Protein AF-A0A0R1FTQ6-F1 (afdb_monomer_lite)

Radius of gyration: 18.36 Å; chains: 1; bounding box: 44×26×54 Å

Organism: NCBI:txid1423768

Sequence (164 aa):
MNFKKYFFTKTLSVGITSALFITILLTILLVISLLYKEMPKNIVNNFTLGAFNSIYPKHKILYSIIFIMNSFIFSFVFSILAMVATIFWQNKYSAAVITFVIYIFSGALLFDIKLSKLGLVNLFSYSNNAFTTPAQIYIEFIIIFIVSVSAGYFKLKRSIYVNK

Secondary structure (DSSP, 8-state):
--HHHHHHHHHHHHHHHHHHHHHHHHHHHHHHHHH-TT--TT--GGG--STTTTTTTT-HHHHHHHHHHHHHHHHHHHHHHHHHHHHHH--TTHHHHHHHHHHHHHHHHHHHTT-GGG-GGGGT-TTS-TT--HHHHHHHHHHHHHHHHHHHHHHHHHHHHHT-

pLDDT: mean 83.43, std 11.05, range [47.91, 97.12]

Structure (mmCIF, N/CA/C/O backbone):
data_AF-A0A0R1FTQ6-F1
#
_entry.id   AF-A0A0R1FTQ6-F1
#
loop_
_atom_site.group_PDB
_atom_site.id
_atom_site.type_symbol
_atom_site.label_atom_id
_atom_site.label_alt_id
_atom_site.label_comp_id
_atom_site.label_asym_id
_atom_site.label_entity_id
_atom_site.label_seq_id
_atom_site.pdbx_PDB_ins_code
_atom_site.Cartn_x
_atom_site.Cartn_y
_atom_site.Cartn_z
_atom_site.occupancy
_atom_site.B_iso_or_equiv
_atom_site.auth_seq_id
_atom_site.auth_comp_id
_atom_site.auth_asym_id
_atom_site.auth_atom_id
_atom_site.pdbx_PDB_model_num
ATOM 1 N N . MET A 1 1 ? -2.788 6.119 29.195 1.00 59.59 1 MET A N 1
ATOM 2 C CA . MET A 1 1 ? -2.432 6.674 27.864 1.00 59.59 1 MET A CA 1
ATOM 3 C C . MET A 1 1 ? -3.681 7.284 27.231 1.00 59.59 1 MET A C 1
ATOM 5 O O . MET A 1 1 ? -4.726 6.655 27.304 1.00 59.59 1 MET A O 1
ATOM 9 N N . ASN A 1 2 ? -3.618 8.499 26.668 1.00 86.69 2 ASN A N 1
ATOM 10 C CA . ASN A 1 2 ? -4.772 9.146 26.015 1.00 86.69 2 ASN A CA 1
ATOM 11 C C . ASN A 1 2 ? -5.253 8.294 24.819 1.00 86.69 2 ASN A C 1
ATOM 13 O O . ASN A 1 2 ? -4.424 7.888 24.005 1.00 86.69 2 ASN A O 1
ATOM 17 N N . PHE A 1 3 ? -6.562 8.030 24.708 1.00 86.75 3 PHE A N 1
ATOM 18 C CA . PHE A 1 3 ? -7.164 7.209 23.645 1.00 86.75 3 PHE A CA 1
ATOM 19 C C . PHE A 1 3 ? -6.712 7.627 22.241 1.00 86.75 3 PHE A C 1
ATOM 21 O O . PHE A 1 3 ? -6.328 6.781 21.435 1.00 86.75 3 PHE A O 1
ATOM 28 N N . LYS A 1 4 ? -6.681 8.941 21.974 1.00 88.69 4 LYS A N 1
ATOM 29 C CA . LYS A 1 4 ? -6.205 9.482 20.694 1.00 88.69 4 LYS A CA 1
ATOM 30 C C . LYS A 1 4 ? -4.772 9.032 20.419 1.00 88.69 4 LYS A C 1
ATOM 32 O O . LYS A 1 4 ? -4.493 8.462 19.370 1.00 88.69 4 LYS A O 1
ATOM 37 N N . LYS A 1 5 ? -3.885 9.220 21.401 1.00 90.88 5 LYS A N 1
ATOM 38 C CA . LYS A 1 5 ? -2.476 8.819 21.310 1.00 90.88 5 LYS A CA 1
ATOM 39 C C . LYS A 1 5 ? -2.351 7.314 21.064 1.00 90.88 5 LYS A C 1
ATOM 41 O O . LYS A 1 5 ? -1.599 6.917 20.189 1.00 90.88 5 LYS A O 1
ATOM 46 N N . TYR A 1 6 ? -3.131 6.490 21.767 1.00 91.44 6 TYR A N 1
ATOM 47 C CA . TYR A 1 6 ? -3.148 5.041 21.548 1.00 91.44 6 TYR A CA 1
ATOM 48 C C . TYR A 1 6 ? -3.519 4.662 20.114 1.00 91.44 6 TYR A C 1
ATOM 50 O O . TYR A 1 6 ? -2.764 3.935 19.470 1.00 91.44 6 TYR A O 1
ATOM 58 N N . PHE A 1 7 ? -4.640 5.174 19.602 1.00 93.12 7 PHE A N 1
ATOM 59 C CA . PHE A 1 7 ? -5.106 4.830 18.262 1.00 93.12 7 PHE A CA 1
ATOM 60 C C . PHE A 1 7 ? -4.095 5.240 17.186 1.00 93.12 7 PHE A C 1
ATOM 62 O O . PHE A 1 7 ? -3.742 4.423 16.337 1.00 93.12 7 PHE A O 1
ATOM 69 N N . PHE A 1 8 ? -3.568 6.467 17.254 1.00 93.38 8 PHE A N 1
ATOM 70 C CA . PHE A 1 8 ? -2.575 6.944 16.289 1.00 93.38 8 PHE A CA 1
ATOM 71 C C . PHE A 1 8 ? -1.266 6.154 16.360 1.00 93.38 8 PHE A C 1
ATOM 73 O O . PHE A 1 8 ? -0.767 5.720 15.325 1.00 93.38 8 PHE A O 1
ATOM 80 N N . THR A 1 9 ? -0.734 5.897 17.560 1.00 93.94 9 THR A N 1
ATOM 81 C CA . THR A 1 9 ? 0.491 5.099 17.710 1.00 93.94 9 THR A CA 1
ATOM 82 C C . THR A 1 9 ? 0.297 3.674 17.197 1.00 93.94 9 THR A C 1
ATOM 84 O O . THR A 1 9 ? 1.169 3.157 16.503 1.00 93.94 9 THR A O 1
ATOM 87 N N . LYS A 1 10 ? -0.850 3.041 17.477 1.00 92.62 10 LYS A N 1
ATOM 88 C CA . LYS A 1 10 ? -1.138 1.687 16.990 1.00 92.62 10 LYS A CA 1
ATOM 89 C C . LYS A 1 10 ? -1.275 1.650 15.468 1.00 92.62 10 LYS A C 1
ATOM 91 O O . LYS A 1 10 ? -0.679 0.781 14.841 1.00 92.62 10 LYS A O 1
ATOM 96 N N . THR A 1 11 ? -1.999 2.609 14.893 1.00 95.00 11 THR A N 1
ATOM 97 C CA . THR A 1 11 ? -2.194 2.746 13.441 1.00 95.00 11 THR A CA 1
ATOM 98 C C . THR A 1 11 ? -0.859 2.910 12.718 1.00 95.00 11 THR A C 1
ATOM 100 O O . THR A 1 11 ? -0.567 2.163 11.788 1.00 95.00 11 THR A O 1
ATOM 103 N N . LEU A 1 12 ? -0.015 3.836 13.187 1.00 95.75 12 LEU A N 1
ATOM 104 C CA . LEU A 1 12 ? 1.311 4.063 12.612 1.00 95.75 12 LEU A CA 1
ATOM 105 C C . LEU A 1 12 ? 2.222 2.850 12.779 1.00 95.75 12 LEU A C 1
ATOM 107 O O . LEU A 1 12 ? 2.908 2.477 11.836 1.00 95.75 12 LEU A O 1
ATOM 111 N N . SER A 1 13 ? 2.210 2.208 13.949 1.00 96.44 13 SER A N 1
ATOM 112 C CA . SER A 1 13 ? 3.013 1.010 14.190 1.00 96.44 13 SER A CA 1
ATOM 113 C C . SER A 1 13 ? 2.641 -0.117 13.226 1.00 96.44 13 SER A C 1
ATOM 115 O O . SER A 1 13 ? 3.533 -0.675 12.600 1.00 96.44 13 SER A O 1
ATOM 117 N N . VAL A 1 14 ? 1.349 -0.416 13.049 1.00 95.12 14 VAL A N 1
ATOM 118 C CA . VAL A 1 14 ? 0.901 -1.461 12.111 1.00 95.12 14 VAL A CA 1
ATOM 119 C C . VAL A 1 14 ? 1.294 -1.114 10.674 1.00 95.12 14 VAL A C 1
ATOM 121 O O . VAL A 1 14 ? 1.885 -1.952 9.991 1.00 95.12 14 VAL A O 1
ATOM 124 N N . GLY A 1 15 ? 1.034 0.128 10.251 1.00 95.88 15 GLY A N 1
ATOM 125 C CA . GLY A 1 15 ? 1.377 0.608 8.914 1.00 95.88 15 GLY A CA 1
ATOM 126 C C . GLY A 1 15 ? 2.869 0.488 8.612 1.00 95.88 15 GLY A C 1
ATOM 127 O O . GLY A 1 15 ? 3.255 -0.126 7.620 1.00 95.88 15 GLY A O 1
ATOM 128 N N . ILE A 1 16 ? 3.721 1.038 9.484 1.00 97.12 16 ILE A N 1
ATOM 129 C CA . ILE A 1 16 ? 5.179 1.055 9.294 1.00 97.12 16 ILE A CA 1
ATOM 130 C C . ILE A 1 16 ? 5.748 -0.364 9.316 1.00 97.12 16 ILE A C 1
ATOM 132 O O . ILE A 1 16 ? 6.555 -0.701 8.453 1.00 97.12 16 ILE A O 1
ATOM 136 N N . THR A 1 17 ? 5.329 -1.217 10.258 1.00 96.62 17 THR A N 1
ATOM 137 C CA . THR A 1 17 ? 5.839 -2.595 10.337 1.00 96.62 17 THR A CA 1
ATOM 138 C C . THR A 1 17 ? 5.510 -3.386 9.069 1.00 96.62 17 THR A C 1
ATOM 140 O O . THR A 1 17 ? 6.392 -4.047 8.522 1.00 96.62 17 THR A O 1
ATOM 143 N N . SER A 1 18 ? 4.281 -3.276 8.552 1.00 95.00 18 SER A N 1
ATOM 144 C CA . SER A 1 18 ? 3.879 -3.941 7.304 1.00 95.00 18 SER A CA 1
ATOM 145 C C . SER A 1 18 ? 4.627 -3.390 6.084 1.00 95.00 18 SER A C 1
ATOM 147 O O . SER A 1 18 ? 5.066 -4.144 5.209 1.00 95.00 18 SER A O 1
ATOM 149 N N . ALA A 1 19 ? 4.793 -2.069 6.017 1.00 95.94 19 ALA A N 1
ATOM 150 C CA . ALA A 1 19 ? 5.458 -1.395 4.909 1.00 95.94 19 ALA A CA 1
ATOM 151 C C . ALA A 1 19 ? 6.958 -1.717 4.845 1.00 95.94 19 ALA A C 1
ATOM 153 O O . ALA A 1 19 ? 7.493 -1.996 3.770 1.00 95.94 19 ALA A O 1
ATOM 154 N N . LEU A 1 20 ? 7.636 -1.759 5.994 1.00 96.81 20 LEU A N 1
ATOM 155 C CA . LEU A 1 20 ? 9.032 -2.185 6.071 1.00 96.81 20 LEU A CA 1
ATOM 156 C C . LEU A 1 20 ? 9.189 -3.655 5.685 1.00 96.81 20 LEU A C 1
ATOM 158 O O . LEU A 1 20 ? 10.074 -3.972 4.896 1.00 96.81 20 LEU A O 1
ATOM 162 N N . PHE A 1 21 ? 8.309 -4.536 6.171 1.00 96.44 21 PHE A N 1
ATOM 163 C CA . PHE A 1 21 ? 8.362 -5.960 5.841 1.00 96.44 21 PHE A CA 1
ATOM 164 C C . PHE A 1 21 ? 8.280 -6.205 4.327 1.00 96.44 21 PHE A C 1
ATOM 166 O O . PHE A 1 21 ? 9.148 -6.882 3.774 1.00 96.44 21 PHE A O 1
AT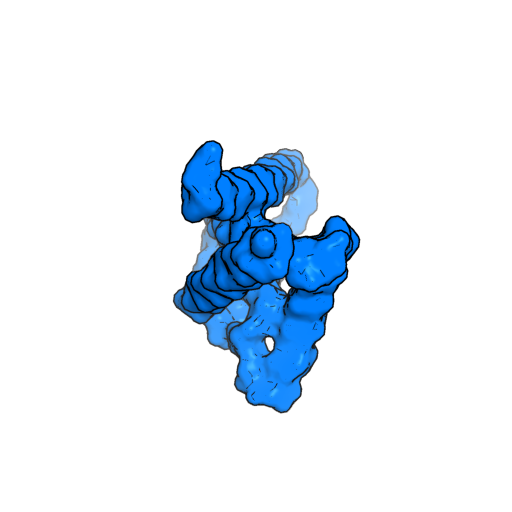OM 173 N N . ILE A 1 22 ? 7.297 -5.606 3.637 1.00 93.94 22 ILE A N 1
ATOM 174 C CA . ILE A 1 22 ? 7.164 -5.789 2.182 1.00 93.94 22 ILE A CA 1
ATOM 175 C C . ILE A 1 22 ? 8.354 -5.191 1.423 1.00 93.94 22 ILE A C 1
ATOM 177 O O . ILE A 1 22 ? 8.835 -5.776 0.458 1.00 93.94 22 ILE A O 1
ATOM 181 N N . THR A 1 23 ? 8.861 -4.045 1.881 1.00 95.06 23 THR A N 1
ATOM 182 C CA . THR A 1 23 ? 9.969 -3.340 1.227 1.00 95.06 23 THR A CA 1
ATOM 183 C C . THR A 1 23 ? 11.251 -4.144 1.325 1.00 95.06 23 THR A C 1
ATOM 185 O O . THR A 1 23 ? 11.942 -4.311 0.323 1.00 95.06 23 THR A O 1
ATOM 188 N N . ILE A 1 24 ? 11.549 -4.693 2.503 1.00 95.75 24 ILE A N 1
ATOM 189 C CA . ILE A 1 24 ? 12.706 -5.564 2.719 1.00 95.75 24 ILE A CA 1
ATOM 190 C C . ILE A 1 24 ? 12.591 -6.804 1.833 1.00 95.75 24 ILE A C 1
ATOM 192 O O . ILE A 1 24 ? 13.536 -7.126 1.118 1.00 95.75 24 ILE A O 1
ATOM 196 N N . LEU A 1 25 ? 11.426 -7.457 1.815 1.00 96.25 25 LEU A N 1
ATOM 197 C CA . LEU A 1 25 ? 11.206 -8.664 1.021 1.00 96.25 25 LEU A CA 1
ATOM 198 C C . LEU A 1 25 ? 11.396 -8.414 -0.484 1.00 96.25 25 LEU A C 1
ATOM 200 O O . LEU A 1 25 ? 12.113 -9.160 -1.150 1.00 96.25 25 LEU A O 1
ATOM 204 N N . LEU A 1 26 ? 10.822 -7.334 -1.019 1.00 94.19 26 LEU A N 1
ATOM 205 C CA . LEU A 1 26 ? 10.988 -6.972 -2.428 1.00 94.19 26 LEU A CA 1
ATOM 206 C C . LEU A 1 26 ? 12.411 -6.499 -2.753 1.00 94.19 26 LEU A C 1
ATOM 208 O O . LEU A 1 26 ? 12.910 -6.773 -3.842 1.00 94.19 26 LEU A O 1
ATOM 212 N N . THR A 1 27 ? 13.089 -5.834 -1.817 1.00 93.88 27 THR A N 1
ATOM 213 C CA . THR A 1 27 ? 14.496 -5.440 -1.986 1.00 93.88 27 THR A CA 1
ATOM 214 C C . THR A 1 27 ? 15.397 -6.669 -2.052 1.00 93.88 27 THR A C 1
ATOM 216 O O . THR A 1 27 ? 16.254 -6.747 -2.928 1.00 93.88 27 THR A O 1
ATOM 219 N N . ILE A 1 28 ? 15.172 -7.667 -1.191 1.00 94.50 28 ILE A N 1
ATOM 220 C CA . ILE A 1 28 ? 15.887 -8.951 -1.244 1.00 94.50 28 ILE A CA 1
ATOM 221 C C . ILE A 1 28 ? 15.643 -9.634 -2.593 1.00 94.50 28 ILE A C 1
ATOM 223 O O . ILE A 1 28 ? 16.597 -10.063 -3.239 1.00 94.50 28 ILE A O 1
ATOM 227 N N . LEU A 1 29 ? 14.391 -9.682 -3.063 1.00 92.06 29 LEU A N 1
ATOM 228 C CA . LEU A 1 29 ? 14.063 -10.240 -4.378 1.00 92.06 29 LEU A CA 1
ATOM 229 C C . LEU A 1 29 ? 14.759 -9.494 -5.520 1.00 92.06 29 LEU A C 1
ATOM 231 O O . LEU A 1 29 ? 15.238 -10.137 -6.453 1.00 92.06 29 LEU A O 1
ATOM 235 N N . LEU A 1 30 ? 14.859 -8.164 -5.449 1.00 90.62 30 LEU A N 1
ATOM 236 C CA . LEU A 1 30 ? 15.594 -7.369 -6.432 1.00 90.62 30 LEU A CA 1
ATOM 237 C C . LEU A 1 30 ? 17.089 -7.705 -6.414 1.00 90.62 30 LEU A C 1
ATOM 239 O O . LEU A 1 30 ? 17.673 -7.896 -7.475 1.00 90.62 30 LEU A O 1
ATOM 243 N N . VAL A 1 31 ? 17.705 -7.829 -5.237 1.00 91.75 31 VAL A N 1
ATOM 244 C CA . VAL A 1 31 ? 19.121 -8.215 -5.117 1.00 91.75 31 VAL A CA 1
ATOM 245 C C . VAL A 1 31 ? 19.356 -9.606 -5.708 1.00 91.75 31 VAL A C 1
ATOM 247 O O . VAL A 1 31 ? 20.250 -9.764 -6.534 1.00 91.75 31 VAL A O 1
ATOM 250 N N . ILE A 1 32 ? 18.523 -10.595 -5.365 1.00 90.75 32 ILE A N 1
ATOM 251 C CA . ILE A 1 32 ? 18.597 -11.949 -5.943 1.00 90.75 32 ILE A CA 1
ATOM 252 C C . ILE A 1 32 ? 18.458 -11.889 -7.468 1.00 90.75 32 ILE A C 1
ATOM 254 O O . ILE A 1 32 ? 19.242 -12.500 -8.190 1.00 90.75 32 ILE A O 1
ATOM 258 N N . SER A 1 33 ? 17.496 -11.106 -7.956 1.00 85.50 33 SER A N 1
ATOM 259 C CA . SER A 1 33 ? 17.239 -10.910 -9.384 1.00 85.50 33 SER A CA 1
ATOM 260 C C . SER A 1 33 ? 18.442 -10.320 -10.124 1.00 85.50 33 SER A C 1
ATOM 262 O O . SER A 1 33 ? 18.741 -10.747 -11.233 1.00 85.50 33 SER A O 1
ATOM 264 N N . LEU A 1 34 ? 19.159 -9.371 -9.511 1.00 85.94 34 LEU A N 1
ATOM 265 C CA . LEU A 1 34 ? 20.363 -8.762 -10.086 1.00 85.94 34 LEU A CA 1
ATOM 266 C C . LEU A 1 34 ? 21.565 -9.718 -10.113 1.00 85.94 34 LEU A C 1
ATOM 268 O O . LEU A 1 34 ? 22.420 -9.596 -10.986 1.00 85.94 34 LEU A O 1
ATOM 272 N N . LEU A 1 35 ? 21.635 -10.665 -9.175 1.00 87.12 35 LEU A N 1
ATOM 273 C CA . LEU A 1 35 ? 22.679 -11.695 -9.135 1.00 87.12 35 LEU A CA 1
ATOM 274 C C . LEU A 1 35 ? 22.403 -12.853 -10.109 1.00 87.12 35 LEU A C 1
ATOM 276 O O . LEU A 1 35 ? 23.309 -13.628 -10.426 1.00 87.12 35 LEU A O 1
ATOM 280 N N . TYR A 1 36 ? 21.168 -12.976 -10.600 1.00 84.31 36 TYR A N 1
ATOM 281 C CA . TYR A 1 36 ? 20.759 -14.048 -11.496 1.00 84.31 36 TYR A CA 1
ATOM 282 C C . TYR A 1 36 ? 21.253 -13.798 -12.933 1.00 84.31 36 TYR A C 1
ATOM 284 O O . TYR A 1 36 ? 20.694 -12.999 -13.685 1.00 84.31 36 TYR A O 1
ATOM 292 N N . LYS A 1 37 ? 22.321 -14.506 -13.327 1.00 60.78 37 LYS A N 1
ATOM 293 C CA . LYS A 1 37 ? 23.018 -14.350 -14.622 1.00 60.78 37 LYS A CA 1
ATOM 294 C C . LYS A 1 37 ? 22.157 -14.615 -15.865 1.00 60.78 37 LYS A C 1
ATOM 296 O O . LYS A 1 37 ? 22.494 -14.115 -16.935 1.00 60.78 37 LYS A O 1
ATOM 301 N N . GLU A 1 38 ? 21.073 -15.378 -15.742 1.00 66.75 38 GLU A N 1
ATOM 302 C CA . GLU A 1 38 ? 20.241 -15.816 -16.874 1.00 66.75 38 GLU A CA 1
ATOM 303 C C . GLU A 1 38 ? 18.999 -14.948 -17.105 1.00 66.75 38 GLU A C 1
ATOM 305 O O . GLU A 1 38 ? 18.061 -15.369 -17.780 1.00 66.75 38 GLU A O 1
ATOM 310 N N . MET A 1 39 ? 18.959 -13.722 -16.569 1.00 63.31 39 MET A N 1
ATOM 311 C CA . MET A 1 39 ? 17.828 -12.838 -16.839 1.00 63.31 39 MET A CA 1
ATOM 312 C C . MET A 1 39 ? 17.629 -12.656 -18.355 1.00 63.31 39 MET A C 1
ATOM 314 O O . MET A 1 39 ? 18.553 -12.207 -19.047 1.00 63.31 39 MET A O 1
ATOM 318 N N . PRO A 1 40 ? 16.435 -12.972 -18.892 1.00 62.81 40 PRO A N 1
ATOM 319 C CA . PRO A 1 40 ? 16.173 -12.836 -20.313 1.00 62.81 40 PRO A CA 1
ATOM 320 C C . PRO A 1 40 ? 16.370 -11.375 -20.719 1.00 62.81 40 PRO A C 1
ATOM 322 O O . PRO A 1 40 ? 15.665 -10.472 -20.270 1.00 62.81 40 PRO A O 1
ATOM 325 N N . LYS A 1 41 ? 17.353 -11.128 -21.590 1.00 60.03 41 LYS A N 1
ATOM 326 C CA . LYS A 1 41 ? 17.693 -9.775 -22.065 1.00 60.03 41 LYS A CA 1
ATOM 327 C C . LYS A 1 41 ? 16.521 -9.122 -22.817 1.00 60.03 41 LYS A C 1
ATOM 329 O O . LYS A 1 41 ? 16.367 -7.902 -22.782 1.00 60.03 41 LYS A O 1
ATOM 334 N N . ASN A 1 42 ? 15.642 -9.950 -23.385 1.00 58.22 42 ASN A N 1
ATOM 335 C CA . ASN A 1 42 ? 14.477 -9.562 -24.175 1.00 58.22 42 ASN A CA 1
ATOM 336 C C . ASN A 1 42 ? 13.159 -9.686 -23.390 1.00 58.22 42 ASN A C 1
ATOM 338 O O . ASN A 1 42 ? 12.208 -10.301 -23.867 1.00 58.22 42 ASN A O 1
ATOM 342 N N . ILE A 1 43 ? 13.069 -9.111 -22.186 1.00 62.03 43 ILE A N 1
ATOM 343 C CA . ILE A 1 43 ? 11.738 -8.863 -21.606 1.00 62.03 43 ILE A CA 1
ATOM 344 C C . ILE A 1 43 ? 11.037 -7.834 -22.498 1.00 62.03 43 ILE A C 1
ATOM 346 O O . ILE A 1 43 ? 11.574 -6.744 -22.711 1.00 62.03 43 ILE A O 1
ATOM 350 N N . VAL A 1 44 ? 9.873 -8.206 -23.034 1.00 61.59 44 VAL A N 1
ATOM 351 C CA . VAL A 1 44 ? 9.067 -7.386 -23.946 1.00 61.59 44 VAL A CA 1
ATOM 352 C C . VAL A 1 44 ? 8.797 -6.021 -23.306 1.00 61.59 44 VAL A C 1
ATOM 354 O O . VAL A 1 44 ? 8.298 -5.942 -22.187 1.00 61.59 44 VAL A O 1
ATOM 357 N N . ASN A 1 45 ? 9.101 -4.935 -24.022 1.00 59.28 45 ASN A N 1
ATOM 358 C CA . ASN A 1 45 ? 8.946 -3.568 -23.506 1.00 59.28 45 ASN A CA 1
ATOM 359 C C . ASN A 1 45 ? 7.493 -3.208 -23.137 1.00 59.28 45 ASN A C 1
ATOM 361 O O . ASN A 1 45 ? 7.288 -2.311 -22.329 1.00 59.28 45 ASN A O 1
ATOM 365 N N . ASN A 1 46 ? 6.506 -3.941 -23.661 1.00 58.81 46 ASN A N 1
ATOM 366 C CA . ASN A 1 46 ? 5.079 -3.766 -23.363 1.00 58.81 46 ASN A CA 1
ATOM 367 C C . ASN A 1 46 ? 4.622 -4.477 -22.074 1.00 58.81 46 ASN A C 1
ATOM 369 O O . ASN A 1 46 ? 3.423 -4.613 -21.848 1.00 58.81 46 ASN A O 1
ATOM 373 N N . PHE A 1 47 ? 5.545 -4.967 -21.239 1.00 62.47 47 PHE A N 1
ATOM 374 C CA . PHE A 1 47 ? 5.199 -5.632 -19.976 1.00 62.47 47 PHE A CA 1
ATOM 375 C C . PHE A 1 47 ? 4.461 -4.701 -18.999 1.00 62.47 47 PHE A C 1
ATOM 377 O O . PHE A 1 47 ? 3.684 -5.154 -18.161 1.00 62.47 47 PHE A O 1
ATOM 384 N N . THR A 1 48 ? 4.677 -3.392 -19.111 1.00 64.06 48 THR A N 1
ATOM 385 C CA . THR A 1 48 ? 4.002 -2.372 -18.311 1.00 64.06 48 THR A CA 1
ATOM 386 C C . THR A 1 48 ? 3.143 -1.536 -19.250 1.00 64.06 48 THR A C 1
ATOM 388 O O . THR A 1 48 ? 3.636 -0.970 -20.215 1.00 64.06 48 THR A O 1
ATOM 391 N N . LEU A 1 49 ? 1.828 -1.511 -19.026 1.00 67.62 49 LEU A N 1
ATOM 392 C CA . LEU A 1 49 ? 0.899 -0.782 -19.896 1.00 67.62 49 LEU A CA 1
ATOM 393 C C . LEU A 1 49 ? 0.451 0.541 -19.268 1.00 67.62 49 LEU A C 1
ATOM 395 O O . LEU A 1 49 ? 0.253 1.508 -19.999 1.00 67.62 49 LEU A O 1
ATOM 399 N N . GLY A 1 50 ? 0.327 0.602 -17.940 1.00 72.75 50 GLY A N 1
ATOM 400 C CA . GLY A 1 50 ? -0.212 1.738 -17.191 1.00 72.75 50 GLY A CA 1
ATOM 401 C C . GLY A 1 50 ? 0.835 2.642 -16.548 1.00 72.75 50 GLY A C 1
ATOM 402 O O . GLY A 1 50 ? 1.769 3.125 -17.193 1.00 72.75 50 GLY A O 1
ATOM 403 N N . ALA A 1 51 ? 0.659 2.918 -15.257 1.00 77.50 51 ALA A N 1
ATOM 404 C CA . ALA A 1 51 ? 1.492 3.861 -14.522 1.00 77.50 51 ALA A CA 1
ATOM 405 C C . ALA A 1 51 ? 2.992 3.534 -14.646 1.00 77.50 51 ALA A C 1
ATOM 407 O O . ALA A 1 51 ? 3.415 2.383 -14.558 1.00 77.50 51 ALA A O 1
ATOM 408 N N . PHE A 1 52 ? 3.807 4.575 -14.843 1.00 81.44 52 PHE A N 1
ATOM 409 C CA . PHE A 1 52 ? 5.268 4.479 -14.984 1.00 81.44 52 PHE A CA 1
ATOM 410 C C . PHE A 1 52 ? 5.774 3.671 -16.201 1.00 81.44 52 PHE A C 1
ATOM 412 O O . PHE A 1 52 ? 6.975 3.405 -16.289 1.00 81.44 52 PHE A O 1
ATOM 419 N N . ASN A 1 53 ? 4.912 3.349 -17.178 1.00 80.81 53 ASN A N 1
ATOM 420 C CA . ASN A 1 53 ? 5.300 2.676 -18.428 1.00 80.81 53 ASN A CA 1
ATOM 421 C C . ASN A 1 53 ? 6.435 3.416 -19.165 1.00 80.81 53 ASN A C 1
ATOM 423 O O . ASN A 1 53 ? 7.392 2.796 -19.608 1.00 80.81 53 ASN A O 1
ATOM 427 N N . SER A 1 54 ? 6.440 4.753 -19.180 1.00 80.38 54 SER A N 1
ATOM 428 C CA . SER A 1 54 ? 7.513 5.542 -19.816 1.00 80.38 54 SER A CA 1
ATOM 429 C C . SER A 1 54 ? 8.919 5.318 -19.228 1.00 80.38 54 SER A C 1
ATOM 431 O O . SER A 1 54 ? 9.914 5.627 -19.892 1.00 80.38 54 SER A O 1
ATOM 433 N N . ILE A 1 55 ? 9.014 4.792 -18.001 1.00 81.31 55 ILE A N 1
ATOM 434 C CA . ILE A 1 55 ? 10.271 4.565 -17.273 1.00 81.31 55 ILE A CA 1
ATOM 435 C C . ILE A 1 55 ? 10.796 3.146 -17.516 1.00 81.31 55 ILE A C 1
ATOM 437 O O . ILE A 1 55 ? 12.002 2.965 -17.685 1.00 81.31 55 ILE A O 1
ATOM 441 N N . TYR A 1 56 ? 9.909 2.149 -17.580 1.00 80.62 56 TYR A N 1
ATOM 442 C CA . TYR A 1 56 ? 10.270 0.732 -17.683 1.00 80.62 56 TYR A CA 1
ATOM 443 C C . TYR A 1 56 ? 11.233 0.382 -18.839 1.00 80.62 56 TYR A C 1
ATOM 445 O O . TYR A 1 56 ? 12.270 -0.229 -18.563 1.00 80.62 56 TYR A O 1
ATOM 453 N N . PRO A 1 57 ? 10.985 0.781 -20.106 1.00 76.81 57 PRO A N 1
ATOM 454 C CA . PRO A 1 57 ? 11.854 0.406 -21.220 1.00 76.81 57 PRO A CA 1
ATOM 455 C C . PRO A 1 57 ? 13.204 1.134 -21.190 1.00 76.81 57 PRO A C 1
ATOM 457 O O . PRO A 1 57 ? 14.172 0.637 -21.758 1.00 76.81 57 PRO A O 1
ATOM 460 N N . LYS A 1 58 ? 13.292 2.293 -20.519 1.00 81.38 58 LYS A N 1
ATOM 461 C CA . LYS A 1 58 ? 14.524 3.095 -20.421 1.00 81.38 58 LYS A CA 1
ATOM 462 C C . LYS A 1 58 ? 15.400 2.665 -19.246 1.00 81.38 58 LYS A C 1
ATOM 464 O O . LYS A 1 58 ? 16.614 2.556 -19.3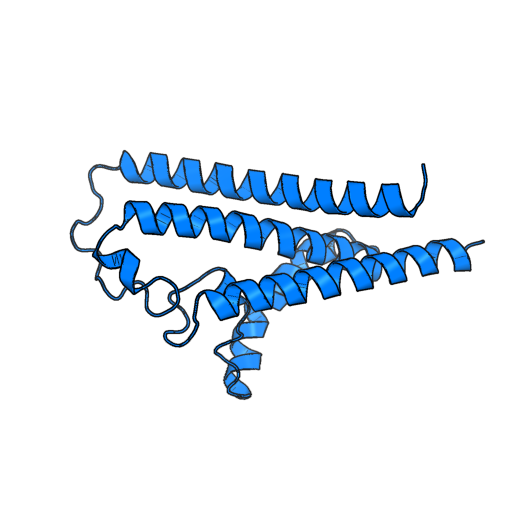84 1.00 81.38 58 LYS A O 1
ATOM 469 N N . HIS A 1 59 ? 14.788 2.411 -18.089 1.00 83.81 59 HIS A N 1
ATOM 470 C CA . HIS A 1 59 ? 15.488 2.158 -16.832 1.00 83.81 59 HIS A CA 1
ATOM 471 C C . HIS A 1 59 ? 14.764 1.090 -15.999 1.00 83.81 59 HIS A C 1
ATOM 473 O O . HIS A 1 59 ? 14.051 1.396 -15.042 1.00 83.81 59 HIS A O 1
ATOM 479 N N . LYS A 1 60 ? 14.990 -0.188 -16.329 1.00 81.81 60 LYS A N 1
ATOM 480 C CA . LYS A 1 60 ? 14.349 -1.337 -15.659 1.00 81.81 60 LYS A CA 1
ATOM 481 C C . LYS A 1 60 ? 14.608 -1.380 -14.145 1.00 81.81 60 LYS A C 1
ATOM 483 O O . LYS A 1 60 ? 13.684 -1.613 -13.376 1.00 81.81 60 LYS A O 1
ATOM 488 N N . ILE A 1 61 ? 15.838 -1.092 -13.706 1.00 85.88 61 ILE A N 1
ATOM 489 C CA . ILE A 1 61 ? 16.201 -1.065 -12.274 1.00 85.88 61 ILE A CA 1
ATOM 490 C C . ILE A 1 61 ? 15.485 0.079 -11.549 1.00 85.88 61 ILE A C 1
ATOM 492 O O . ILE A 1 61 ? 14.917 -0.128 -10.480 1.00 85.88 61 ILE A O 1
ATOM 496 N N . LEU A 1 62 ? 15.467 1.274 -12.148 1.00 87.31 62 LEU A N 1
ATOM 497 C CA . LEU A 1 62 ? 14.778 2.432 -11.577 1.00 87.31 62 LEU A CA 1
ATOM 498 C C . LEU A 1 62 ? 13.277 2.166 -11.436 1.00 87.31 62 LEU A C 1
ATOM 500 O O . LEU A 1 62 ? 12.691 2.483 -10.405 1.00 87.31 62 LEU A O 1
ATOM 504 N N . TYR A 1 63 ? 12.667 1.535 -12.441 1.00 86.69 63 TYR A N 1
ATOM 505 C CA . TYR A 1 63 ? 11.274 1.113 -12.366 1.00 86.69 63 TYR A CA 1
ATOM 506 C C . TYR A 1 63 ? 11.033 0.149 -11.195 1.00 86.69 63 TYR A C 1
ATOM 508 O O . TYR A 1 63 ? 10.083 0.343 -10.441 1.00 86.69 63 TYR A O 1
ATOM 516 N N . SER A 1 64 ? 11.905 -0.843 -10.986 1.00 87.44 64 SER A N 1
ATOM 517 C CA . SER A 1 64 ? 11.801 -1.754 -9.838 1.00 87.44 64 SER A CA 1
ATOM 518 C C . SER A 1 64 ? 11.921 -1.025 -8.496 1.00 87.44 64 SER A C 1
ATOM 520 O O . SER A 1 64 ? 11.193 -1.348 -7.563 1.00 87.44 64 SER A O 1
ATOM 522 N N . ILE A 1 65 ? 12.781 -0.007 -8.393 1.00 90.50 65 ILE A N 1
ATOM 523 C CA . ILE A 1 65 ? 12.886 0.828 -7.184 1.00 90.50 65 ILE A CA 1
ATOM 524 C C . ILE A 1 65 ? 11.579 1.596 -6.942 1.00 90.50 65 ILE A C 1
ATOM 526 O O . ILE A 1 65 ? 11.051 1.567 -5.832 1.00 90.50 65 ILE A O 1
ATOM 530 N N . ILE A 1 66 ? 11.010 2.225 -7.976 1.00 90.19 66 ILE A N 1
ATOM 531 C CA . ILE A 1 66 ? 9.713 2.920 -7.885 1.00 90.19 66 ILE A CA 1
ATOM 532 C C . ILE A 1 66 ? 8.607 1.943 -7.470 1.00 90.19 66 ILE A C 1
ATOM 534 O O . ILE A 1 66 ? 7.780 2.257 -6.614 1.00 90.19 66 ILE A O 1
ATOM 538 N N . PHE A 1 67 ? 8.609 0.736 -8.036 1.00 89.12 67 PHE A N 1
ATOM 539 C CA . PHE A 1 67 ? 7.673 -0.321 -7.675 1.00 89.12 67 PHE A CA 1
ATOM 540 C C . PHE A 1 67 ? 7.782 -0.708 -6.192 1.00 89.12 67 PHE A C 1
ATOM 542 O O . PHE A 1 67 ? 6.760 -0.813 -5.512 1.00 89.12 67 PHE A O 1
ATOM 549 N N . ILE A 1 68 ? 9.002 -0.855 -5.666 1.00 92.19 68 ILE A N 1
ATOM 550 C CA . ILE A 1 68 ? 9.252 -1.128 -4.243 1.00 92.19 68 ILE A CA 1
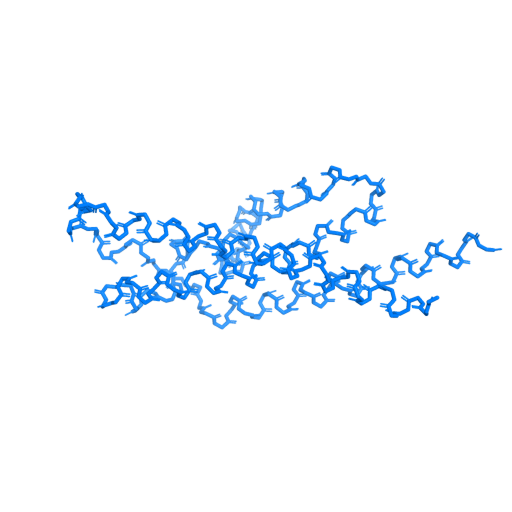ATOM 551 C C . ILE A 1 68 ? 8.733 0.022 -3.368 1.00 92.19 68 ILE A C 1
ATOM 553 O O . ILE A 1 68 ? 8.023 -0.221 -2.392 1.00 92.19 68 ILE A O 1
ATOM 557 N N . MET A 1 69 ? 9.020 1.274 -3.733 1.00 92.25 69 MET A N 1
ATOM 558 C CA . MET A 1 69 ? 8.546 2.450 -2.990 1.00 92.25 69 MET A CA 1
ATOM 559 C C . MET A 1 69 ? 7.018 2.553 -2.973 1.00 92.25 69 MET A C 1
ATOM 561 O O . MET A 1 69 ? 6.423 2.869 -1.947 1.00 92.25 69 MET A O 1
ATOM 565 N N . ASN A 1 70 ? 6.352 2.242 -4.080 1.00 91.44 70 ASN A N 1
ATOM 566 C CA . ASN A 1 70 ? 4.893 2.205 -4.103 1.00 91.44 70 ASN A CA 1
ATOM 567 C C . ASN A 1 70 ? 4.329 1.018 -3.324 1.00 91.44 70 ASN A C 1
ATOM 569 O O . ASN A 1 70 ? 3.305 1.161 -2.661 1.00 91.44 70 ASN A O 1
ATOM 573 N N . SER A 1 71 ? 5.017 -0.124 -3.324 1.00 91.00 71 SER A N 1
ATOM 574 C CA . SER A 1 71 ? 4.640 -1.278 -2.502 1.00 91.00 71 SER A CA 1
ATOM 575 C C . SER A 1 71 ? 4.705 -0.958 -1.005 1.00 91.00 71 SER A C 1
ATOM 577 O O . SER A 1 71 ? 3.855 -1.429 -0.247 1.00 91.00 71 SER A O 1
ATOM 579 N N . PHE A 1 72 ? 5.649 -0.108 -0.577 1.00 94.56 72 PHE A N 1
ATOM 580 C CA . PHE A 1 72 ? 5.679 0.441 0.783 1.00 94.56 72 PHE A CA 1
ATOM 581 C C . PHE A 1 72 ? 4.369 1.173 1.104 1.00 94.56 72 PHE A C 1
ATOM 583 O O . PHE A 1 72 ? 3.719 0.860 2.101 1.00 94.56 72 PHE A O 1
ATOM 590 N N . ILE A 1 73 ? 3.954 2.113 0.245 1.00 93.81 73 ILE A N 1
ATOM 591 C CA . ILE A 1 73 ? 2.733 2.914 0.440 1.00 93.81 73 ILE A CA 1
ATOM 592 C C . ILE A 1 73 ? 1.494 2.015 0.418 1.00 93.81 73 ILE A C 1
ATOM 594 O O . ILE A 1 73 ? 0.647 2.112 1.306 1.00 93.81 73 ILE A O 1
ATOM 598 N N . PHE A 1 74 ? 1.420 1.092 -0.542 1.00 92.00 74 PHE A N 1
ATOM 599 C CA . PHE A 1 74 ? 0.349 0.108 -0.640 1.00 92.00 74 PHE A CA 1
ATOM 600 C C . PHE A 1 74 ? 0.205 -0.691 0.661 1.00 92.00 74 PHE A C 1
ATOM 602 O O . PHE A 1 74 ? -0.861 -0.694 1.276 1.00 92.00 74 PHE A O 1
ATOM 609 N N . SER A 1 75 ? 1.288 -1.311 1.132 1.00 92.88 75 SER A N 1
ATOM 610 C CA . SER A 1 75 ? 1.282 -2.117 2.357 1.00 92.88 75 SER A CA 1
ATOM 611 C C . SER A 1 75 ? 0.964 -1.286 3.602 1.00 92.88 75 SER A C 1
ATOM 613 O O . SER A 1 75 ? 0.215 -1.734 4.474 1.00 92.88 75 SER A O 1
ATOM 615 N N . PHE A 1 76 ? 1.457 -0.048 3.674 1.00 95.25 76 PHE A N 1
ATOM 616 C CA . PHE A 1 76 ? 1.125 0.880 4.751 1.00 95.25 76 PHE A CA 1
ATOM 617 C C . PHE A 1 76 ? -0.385 1.153 4.819 1.00 95.25 76 PHE A C 1
ATOM 619 O O . PHE A 1 76 ? -0.996 1.011 5.877 1.00 95.25 76 PHE A O 1
ATOM 626 N N . VAL A 1 77 ? -1.008 1.501 3.692 1.00 94.06 77 VAL A N 1
ATOM 627 C CA . VAL A 1 77 ? -2.433 1.860 3.638 1.00 94.06 77 VAL A CA 1
ATOM 628 C C . VAL A 1 77 ? -3.324 0.637 3.868 1.00 94.06 77 VAL A C 1
ATOM 630 O O . VAL A 1 77 ? -4.249 0.686 4.683 1.00 94.06 77 VAL A O 1
ATOM 633 N N . PHE A 1 78 ? -3.034 -0.483 3.205 1.00 91.50 78 PHE A N 1
ATOM 634 C CA . PHE A 1 78 ? -3.868 -1.682 3.297 1.00 91.50 78 PHE A CA 1
ATOM 635 C C . PHE A 1 78 ? -3.745 -2.404 4.641 1.00 91.50 78 PHE A C 1
ATOM 637 O O . PHE A 1 78 ? -4.730 -2.965 5.114 1.00 91.50 78 PHE A O 1
ATOM 644 N N . SER A 1 79 ? -2.598 -2.343 5.323 1.00 93.56 79 SER A N 1
ATOM 645 C CA . SER A 1 79 ? -2.488 -2.889 6.685 1.00 93.56 79 SER A CA 1
ATOM 646 C C . SER A 1 79 ? -3.307 -2.091 7.706 1.00 93.56 79 SER A C 1
ATOM 648 O O . SER A 1 79 ? -3.872 -2.673 8.635 1.00 93.56 79 SER A O 1
ATOM 650 N N . ILE A 1 80 ? -3.450 -0.776 7.513 1.00 94.75 80 ILE A N 1
ATOM 651 C CA . ILE A 1 80 ? -4.345 0.059 8.324 1.00 94.75 80 ILE A CA 1
ATOM 652 C C . ILE A 1 80 ? -5.805 -0.305 8.052 1.00 94.75 80 ILE A C 1
ATOM 654 O O . ILE A 1 80 ? -6.564 -0.504 8.999 1.00 94.75 80 ILE A O 1
ATOM 658 N N . LEU A 1 81 ? -6.195 -0.459 6.785 1.00 93.25 81 LEU A N 1
ATOM 659 C CA . LEU A 1 81 ? -7.529 -0.942 6.419 1.00 93.25 81 LEU A CA 1
ATOM 660 C C . LEU A 1 81 ? -7.824 -2.316 7.048 1.00 93.25 81 LEU A C 1
ATOM 662 O O . LEU A 1 81 ? -8.882 -2.508 7.649 1.00 93.25 81 LEU A O 1
ATOM 666 N N . ALA A 1 82 ? -6.867 -3.244 6.992 1.00 91.81 82 ALA A N 1
ATOM 667 C CA . ALA A 1 82 ? -6.970 -4.567 7.598 1.00 91.81 82 ALA A CA 1
ATOM 668 C C . ALA A 1 82 ? -7.124 -4.493 9.126 1.00 91.81 82 ALA A C 1
ATOM 670 O O . ALA A 1 82 ? -7.990 -5.156 9.696 1.00 91.81 82 ALA A O 1
ATOM 671 N N . MET A 1 83 ? -6.344 -3.642 9.802 1.00 93.81 83 MET A N 1
ATOM 672 C CA . MET A 1 83 ? -6.497 -3.380 11.237 1.00 93.81 83 MET A CA 1
ATOM 673 C C . MET A 1 83 ? -7.905 -2.873 11.551 1.00 93.81 83 MET A C 1
ATOM 675 O O . MET A 1 83 ? -8.543 -3.358 12.484 1.00 93.81 83 MET A O 1
ATOM 679 N N . VAL A 1 84 ? -8.416 -1.926 10.768 1.00 92.69 84 VAL A N 1
ATOM 680 C CA . VAL A 1 84 ? -9.760 -1.375 10.956 1.00 92.69 84 VAL A CA 1
ATOM 681 C C . VAL A 1 84 ? -10.822 -2.453 10.758 1.00 92.69 84 VAL A C 1
ATOM 683 O O . VAL A 1 84 ? -11.724 -2.553 11.587 1.00 92.69 84 VAL A O 1
ATOM 686 N N . ALA A 1 85 ? -10.680 -3.331 9.765 1.00 91.12 85 ALA A N 1
ATOM 687 C CA . ALA A 1 85 ? -11.572 -4.476 9.591 1.00 91.12 85 ALA A CA 1
ATOM 688 C C . ALA A 1 85 ? -11.648 -5.347 10.862 1.00 91.12 85 ALA A C 1
ATOM 690 O O . ALA A 1 85 ? -12.747 -5.677 11.316 1.00 91.12 85 ALA A O 1
ATOM 691 N N . THR A 1 86 ? -10.513 -5.610 11.526 1.00 91.56 86 THR A N 1
ATOM 692 C CA . THR A 1 86 ? -10.518 -6.356 12.802 1.00 91.56 86 THR A CA 1
ATOM 693 C C . THR A 1 86 ? -11.273 -5.651 13.925 1.00 91.56 86 THR A C 1
ATOM 695 O O . THR A 1 86 ? -11.855 -6.326 14.771 1.00 91.56 86 THR A O 1
ATOM 698 N N . ILE A 1 87 ? -11.327 -4.315 13.924 1.00 90.50 87 ILE A N 1
ATOM 699 C CA . ILE A 1 87 ? -12.096 -3.540 14.909 1.00 90.50 87 ILE A CA 1
ATOM 700 C C . ILE A 1 87 ? -13.601 -3.696 14.651 1.00 90.50 87 ILE A C 1
ATOM 702 O O . ILE A 1 87 ? -14.387 -3.774 15.595 1.00 90.50 87 ILE A O 1
ATOM 706 N N . PHE A 1 88 ? -14.016 -3.746 13.383 1.00 89.19 88 PHE A N 1
ATOM 707 C CA . PHE A 1 88 ? -15.425 -3.871 13.010 1.00 89.19 88 PHE A CA 1
ATOM 708 C C . PHE A 1 88 ? -15.985 -5.270 13.265 1.00 89.19 88 PHE A C 1
ATOM 710 O O . PHE A 1 88 ? -17.062 -5.379 13.848 1.00 89.19 88 PHE A O 1
ATOM 717 N N . TRP A 1 89 ? -15.259 -6.316 12.865 1.00 88.12 89 TRP A N 1
ATOM 718 C CA . TRP A 1 89 ? -15.715 -7.705 12.998 1.00 88.12 89 TRP A CA 1
ATOM 719 C C . TRP A 1 89 ? -15.254 -8.404 14.275 1.00 88.12 89 TRP A C 1
ATOM 721 O O . TRP A 1 89 ? -15.673 -9.530 14.521 1.00 88.12 89 TRP A O 1
ATOM 731 N N . GLN A 1 90 ? -14.376 -7.780 15.068 1.00 86.56 90 GLN A N 1
ATOM 732 C CA . GLN A 1 90 ? -13.802 -8.369 16.287 1.00 86.56 90 GLN A CA 1
ATOM 733 C C . GLN A 1 90 ? -13.130 -9.735 16.047 1.00 86.56 9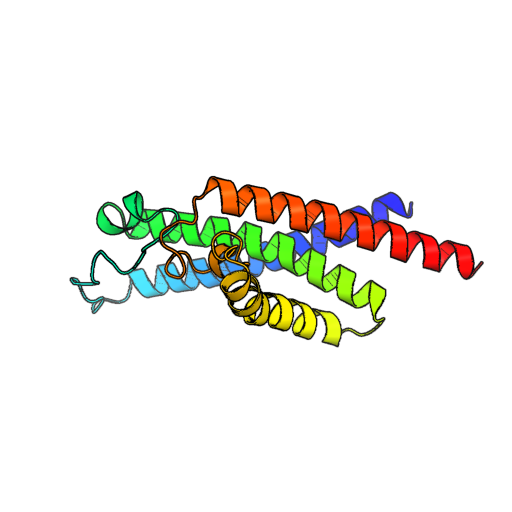0 GLN A C 1
ATOM 735 O O . GLN A 1 90 ? -12.995 -10.553 16.953 1.00 86.56 90 GLN A O 1
ATOM 740 N N . ASN A 1 91 ? -12.677 -9.980 14.814 1.00 87.88 91 ASN A N 1
ATOM 741 C CA . ASN A 1 91 ? -12.079 -11.237 14.385 1.00 87.88 91 ASN A CA 1
ATOM 742 C C . ASN A 1 91 ? -10.753 -10.967 13.667 1.00 87.88 91 ASN A C 1
ATOM 744 O O . ASN A 1 91 ? -10.704 -10.200 12.705 1.00 87.88 91 ASN A O 1
ATOM 748 N N . LYS A 1 92 ? -9.676 -11.629 14.101 1.00 85.31 92 LYS A N 1
ATOM 749 C CA . LYS A 1 92 ? -8.331 -11.473 13.525 1.00 85.31 92 LYS A CA 1
ATOM 750 C C . LYS A 1 92 ? -8.264 -11.901 12.054 1.00 85.31 92 LYS A C 1
ATOM 752 O O . LYS A 1 92 ? -7.538 -11.281 11.285 1.00 85.31 92 LYS A O 1
ATOM 757 N N . TYR A 1 93 ? -9.052 -12.897 11.644 1.00 87.81 93 TYR A N 1
ATOM 758 C CA . TYR A 1 93 ? -9.075 -13.390 10.261 1.00 87.81 93 TYR A CA 1
ATOM 759 C C . TYR A 1 93 ? -9.668 -12.376 9.272 1.00 87.81 93 TYR A C 1
ATOM 761 O O . TYR A 1 93 ? -9.347 -12.415 8.084 1.00 87.81 93 TYR A O 1
ATOM 769 N N . SER A 1 94 ? -10.470 -11.416 9.753 1.00 85.62 94 SER A N 1
ATOM 770 C CA . SER A 1 94 ? -11.047 -10.366 8.901 1.00 85.62 94 SER A CA 1
ATOM 771 C C . SER A 1 94 ? -9.978 -9.490 8.240 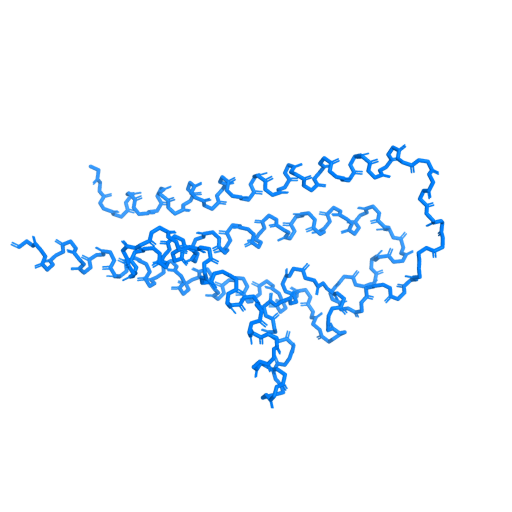1.00 85.62 94 SER A C 1
ATOM 773 O O . SER A 1 94 ? -10.188 -9.031 7.122 1.00 85.62 94 SER A O 1
ATOM 775 N N . ALA A 1 95 ? -8.801 -9.342 8.863 1.00 84.44 95 ALA A N 1
ATOM 776 C CA . ALA A 1 95 ? -7.665 -8.631 8.279 1.00 84.44 95 ALA A CA 1
ATOM 777 C C . ALA A 1 95 ? -7.249 -9.213 6.916 1.00 84.44 95 ALA A C 1
ATOM 779 O O . ALA A 1 95 ? -7.040 -8.468 5.958 1.00 84.44 95 ALA A O 1
ATOM 780 N N . ALA A 1 96 ? -7.156 -10.542 6.818 1.00 81.88 96 ALA A N 1
ATOM 781 C CA . ALA A 1 96 ? -6.747 -11.222 5.593 1.00 81.88 96 ALA A CA 1
ATOM 782 C C . ALA A 1 96 ? -7.880 -11.233 4.559 1.00 81.88 96 ALA A C 1
ATOM 784 O O . ALA A 1 96 ? -7.666 -10.902 3.394 1.00 81.88 96 ALA A O 1
ATOM 785 N N . VAL A 1 97 ? -9.098 -11.556 5.006 1.00 83.06 97 VAL A N 1
ATOM 786 C CA . VAL A 1 97 ? -10.265 -11.702 4.126 1.00 83.06 97 VAL A CA 1
ATOM 787 C C . VAL A 1 97 ? -10.622 -10.381 3.449 1.00 83.06 97 VAL A C 1
ATOM 789 O O . VAL A 1 97 ? -10.815 -10.361 2.239 1.00 83.06 97 VAL A O 1
ATOM 792 N N . ILE A 1 98 ? -10.662 -9.266 4.185 1.00 80.69 98 ILE A N 1
ATOM 793 C CA . ILE A 1 98 ? -11.048 -7.969 3.610 1.00 80.69 98 ILE A CA 1
ATOM 794 C C . ILE A 1 98 ? -10.037 -7.515 2.572 1.00 80.69 98 ILE A C 1
ATOM 796 O O . ILE A 1 98 ? -10.420 -7.099 1.485 1.00 80.69 98 ILE A O 1
ATOM 800 N N . THR A 1 99 ? -8.751 -7.628 2.892 1.00 75.81 99 THR A N 1
ATOM 801 C CA . THR A 1 99 ? -7.677 -7.203 1.995 1.00 75.81 99 THR A CA 1
ATOM 802 C C . THR A 1 99 ? -7.717 -8.001 0.691 1.00 75.81 99 THR A C 1
ATOM 804 O O . THR A 1 99 ? -7.619 -7.425 -0.389 1.00 75.81 99 THR A O 1
ATOM 807 N N . PHE A 1 100 ? -7.958 -9.311 0.784 1.00 78.00 100 PHE A N 1
ATOM 808 C CA . PHE A 1 100 ? -8.095 -10.197 -0.369 1.00 78.00 100 PHE A CA 1
ATOM 809 C C . PHE A 1 100 ? -9.345 -9.897 -1.207 1.00 78.00 100 PHE A C 1
ATOM 811 O O . PHE A 1 100 ? -9.249 -9.758 -2.424 1.00 78.00 100 PHE A O 1
ATOM 818 N N . VAL A 1 101 ? -10.508 -9.754 -0.564 1.00 79.88 101 VAL A N 1
ATOM 819 C CA . VAL A 1 101 ? -11.781 -9.477 -1.248 1.00 79.88 101 VAL A CA 1
ATOM 820 C C . VAL A 1 101 ? -11.724 -8.130 -1.960 1.00 79.88 101 VAL A C 1
ATOM 822 O O . VAL A 1 101 ? -12.069 -8.034 -3.133 1.00 79.88 101 VAL A O 1
ATOM 825 N N . ILE A 1 102 ? -11.238 -7.093 -1.281 1.00 76.19 102 ILE A N 1
ATOM 826 C CA . ILE A 1 102 ? -11.099 -5.755 -1.858 1.00 76.19 102 ILE A CA 1
ATOM 827 C C . ILE A 1 102 ? -10.142 -5.782 -3.052 1.00 76.19 102 ILE A C 1
ATOM 829 O O . ILE A 1 102 ? -10.439 -5.191 -4.089 1.00 76.19 102 ILE A O 1
ATOM 833 N N . TYR A 1 103 ? -9.026 -6.503 -2.947 1.00 74.06 103 TYR A N 1
ATOM 834 C CA . TYR A 1 103 ? -8.086 -6.626 -4.053 1.00 74.06 103 TYR A CA 1
ATOM 835 C C . TYR A 1 103 ? -8.716 -7.347 -5.255 1.00 74.06 103 TYR A C 1
ATOM 837 O O . TYR A 1 103 ? -8.782 -6.767 -6.332 1.00 74.06 103 TYR A O 1
ATOM 845 N N . ILE A 1 104 ? -9.264 -8.554 -5.082 1.00 75.06 104 ILE A N 1
ATOM 846 C CA . ILE A 1 104 ? -9.784 -9.367 -6.198 1.00 75.06 104 IL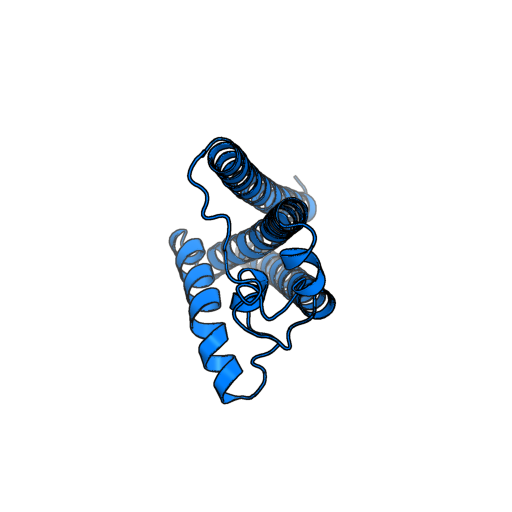E A CA 1
ATOM 847 C C . ILE A 1 104 ? -11.061 -8.793 -6.813 1.00 75.06 104 ILE A C 1
ATOM 849 O O . ILE A 1 104 ? -11.171 -8.707 -8.036 1.00 75.06 104 ILE A O 1
ATOM 853 N N . PHE A 1 105 ? -12.034 -8.400 -5.992 1.00 73.94 105 PHE A N 1
ATOM 854 C CA . PHE A 1 105 ? -13.353 -8.022 -6.499 1.00 73.94 105 PHE A CA 1
ATOM 855 C C . PHE A 1 105 ? -13.412 -6.583 -7.011 1.00 73.94 105 PHE A C 1
ATOM 857 O O . PHE A 1 105 ? -14.272 -6.277 -7.835 1.00 73.94 105 PHE A O 1
ATOM 864 N N . SER A 1 106 ? -12.493 -5.701 -6.592 1.00 74.00 106 SER A N 1
ATOM 865 C CA . SER A 1 106 ? -12.479 -4.318 -7.088 1.00 74.00 106 SER A CA 1
ATOM 866 C C . SER A 1 106 ? -12.280 -4.238 -8.600 1.00 74.00 106 SER A C 1
ATOM 868 O O . SER A 1 106 ? -12.931 -3.427 -9.247 1.00 74.00 106 SER A O 1
ATOM 870 N N . GLY A 1 107 ? -11.428 -5.094 -9.175 1.00 67.69 107 GLY A N 1
ATOM 871 C CA . GLY A 1 107 ? -11.146 -5.085 -10.610 1.00 67.69 107 GLY A CA 1
ATOM 872 C C . GLY A 1 107 ? -12.384 -5.401 -11.449 1.00 67.69 107 GLY A C 1
ATOM 873 O O . GLY A 1 107 ? -12.720 -4.637 -12.349 1.00 67.69 107 GLY A O 1
ATOM 874 N N . ALA A 1 108 ? -13.084 -6.489 -11.115 1.00 70.81 108 ALA A N 1
ATOM 875 C CA . ALA A 1 108 ? -14.284 -6.920 -11.830 1.00 70.81 108 ALA A CA 1
ATOM 876 C C . ALA A 1 108 ? -15.444 -5.923 -11.662 1.00 70.81 108 ALA A C 1
ATOM 878 O O . ALA A 1 108 ? -16.008 -5.462 -12.649 1.00 70.81 108 ALA A O 1
ATOM 879 N N . LEU A 1 109 ? -15.733 -5.504 -10.423 1.00 72.19 109 LEU A N 1
ATOM 880 C CA . LEU A 1 109 ? -16.833 -4.573 -10.145 1.00 72.19 109 LEU A CA 1
ATOM 881 C C . LEU A 1 109 ? -16.643 -3.220 -10.840 1.00 72.19 109 LEU A C 1
ATOM 883 O O . LEU A 1 109 ? -17.595 -2.652 -11.368 1.00 72.19 109 LEU A O 1
ATOM 887 N N . LEU A 1 110 ? -15.414 -2.693 -10.845 1.00 73.00 110 LEU A N 1
ATOM 888 C CA . LEU A 1 110 ? -15.118 -1.396 -11.454 1.00 73.00 110 LEU A CA 1
ATOM 889 C C . LEU A 1 110 ? -15.031 -1.468 -12.982 1.00 73.00 110 LEU A C 1
ATOM 891 O O . LEU A 1 110 ? -15.248 -0.453 -13.649 1.00 73.00 110 LEU A O 1
ATOM 895 N N . PHE A 1 111 ? -14.745 -2.646 -13.543 1.00 69.62 111 PHE A N 1
ATOM 896 C CA . PHE A 1 111 ? -14.798 -2.879 -14.983 1.00 69.62 111 PHE A CA 1
ATOM 897 C C . PHE A 1 111 ? -16.224 -2.722 -15.521 1.00 69.62 111 PHE A C 1
ATOM 899 O O . PHE A 1 111 ? -16.433 -1.935 -16.447 1.00 69.62 111 PHE A O 1
ATOM 906 N N . ASP A 1 112 ? -17.201 -3.367 -14.883 1.00 73.88 112 ASP A N 1
ATOM 907 C CA . ASP A 1 112 ? -18.599 -3.360 -15.333 1.00 73.88 112 ASP A CA 1
ATOM 908 C C . ASP A 1 112 ? -19.221 -1.953 -15.328 1.00 73.88 112 ASP A C 1
ATOM 910 O O . ASP A 1 112 ? -20.005 -1.602 -16.210 1.00 73.88 112 ASP A O 1
ATOM 914 N N . ILE A 1 113 ? -18.813 -1.094 -14.388 1.00 78.06 113 ILE A N 1
ATOM 915 C CA . ILE A 1 113 ? -19.293 0.295 -14.282 1.00 78.06 113 ILE A CA 1
ATOM 916 C C . ILE A 1 113 ? -18.402 1.322 -15.003 1.00 78.06 113 ILE A C 1
ATOM 918 O O . ILE A 1 113 ? -18.535 2.524 -14.776 1.00 78.06 113 ILE A O 1
ATOM 922 N N . LYS A 1 114 ? -17.485 0.879 -15.878 1.00 74.00 114 LYS A N 1
ATOM 923 C CA . LYS A 1 114 ? -16.558 1.732 -16.657 1.00 74.00 114 LYS A CA 1
ATOM 924 C C . LYS A 1 114 ? -15.629 2.623 -15.812 1.00 74.00 114 LYS A C 1
ATOM 926 O O . LYS A 1 114 ? -15.055 3.585 -16.322 1.00 74.00 114 LYS A O 1
ATOM 931 N N . LEU A 1 115 ? -15.412 2.277 -14.544 1.00 72.06 115 LEU A N 1
ATOM 932 C CA . LEU A 1 115 ? -14.462 2.929 -13.632 1.00 72.06 115 LEU A CA 1
ATOM 933 C C . LEU A 1 115 ? -13.185 2.100 -13.458 1.00 72.06 115 LEU A C 1
ATOM 935 O O . LEU A 1 115 ? -12.477 2.231 -12.464 1.00 72.06 115 LEU A O 1
ATOM 939 N N . SER A 1 116 ? -12.844 1.282 -14.456 1.00 68.62 116 SER A N 1
ATOM 940 C CA . SER A 1 116 ? -11.695 0.367 -14.441 1.00 68.62 116 SER A CA 1
ATOM 941 C C . SER A 1 116 ? -10.352 1.056 -14.181 1.00 68.62 116 SER A C 1
ATOM 943 O O . SER A 1 116 ? -9.392 0.405 -13.763 1.00 68.62 116 SER A O 1
ATOM 945 N N . LYS A 1 117 ? -10.272 2.375 -14.410 1.00 71.06 117 LYS A N 1
ATOM 946 C CA . LYS A 1 117 ? -9.102 3.206 -14.085 1.00 71.06 117 LYS A CA 1
ATOM 947 C C . LYS A 1 117 ? -8.829 3.278 -12.580 1.00 71.06 117 LYS A C 1
ATOM 949 O O . LYS A 1 117 ? -7.663 3.384 -12.220 1.00 71.06 117 LYS A O 1
ATOM 954 N N . LEU A 1 118 ? -9.875 3.160 -11.752 1.00 69.88 118 LEU A N 1
ATOM 955 C CA . LEU A 1 118 ? -9.845 3.251 -10.285 1.00 69.88 118 LEU A CA 1
ATOM 956 C C . LEU A 1 118 ? -9.758 1.882 -9.583 1.00 69.88 118 LEU A C 1
ATOM 958 O O . LEU A 1 118 ? -10.110 1.735 -8.413 1.00 69.88 118 LEU A O 1
ATOM 962 N N . GLY A 1 119 ? -9.384 0.837 -10.327 1.00 72.06 119 GLY A N 1
ATOM 963 C CA . GLY A 1 119 ? -9.257 -0.517 -9.798 1.00 72.06 119 GLY A CA 1
ATOM 964 C C . GLY A 1 119 ? -8.152 -0.618 -8.753 1.00 72.06 119 GLY A C 1
ATOM 965 O O . GLY A 1 119 ? -6.999 -0.331 -9.061 1.00 72.06 119 GLY A O 1
ATOM 966 N N . LEU A 1 120 ? -8.459 -1.140 -7.561 1.00 75.94 120 LEU A N 1
ATOM 967 C CA . LEU A 1 120 ? -7.472 -1.281 -6.478 1.00 75.94 120 LEU A CA 1
ATOM 968 C C . LEU A 1 120 ? -6.342 -2.256 -6.828 1.00 75.94 120 LEU A C 1
ATOM 970 O O . LEU A 1 120 ? -5.256 -2.185 -6.259 1.00 75.94 120 LEU A O 1
ATOM 974 N N . VAL A 1 121 ? -6.567 -3.133 -7.809 1.00 75.75 121 VAL A N 1
ATOM 975 C CA . VAL A 1 121 ? -5.519 -3.976 -8.394 1.00 75.75 121 VAL A CA 1
ATOM 976 C C . VAL A 1 121 ? -4.435 -3.129 -9.076 1.00 75.75 121 VAL A C 1
ATOM 978 O O . VAL A 1 121 ? -3.254 -3.469 -9.011 1.00 75.75 121 VAL A O 1
ATOM 981 N N . ASN A 1 122 ? -4.804 -1.994 -9.677 1.00 74.69 122 ASN A N 1
ATOM 982 C CA . ASN A 1 122 ? -3.876 -1.095 -10.371 1.00 74.69 122 ASN A CA 1
ATOM 983 C C . ASN A 1 122 ? -2.949 -0.345 -9.399 1.00 74.69 122 ASN A C 1
ATOM 985 O O . ASN A 1 122 ? -1.922 0.180 -9.825 1.00 74.69 122 ASN A O 1
ATOM 989 N N . LEU A 1 123 ? -3.276 -0.324 -8.099 1.00 78.06 123 LEU A N 1
ATOM 990 C CA . LEU A 1 123 ? -2.425 0.248 -7.050 1.00 78.06 123 LEU A CA 1
ATOM 991 C C . LEU A 1 123 ? -1.158 -0.576 -6.803 1.00 78.06 123 LEU A C 1
ATOM 993 O O . LEU A 1 123 ? -0.179 -0.047 -6.279 1.00 78.06 123 LEU A O 1
ATOM 997 N N . PHE A 1 124 ? -1.181 -1.860 -7.172 1.00 75.19 124 PHE A N 1
ATOM 998 C CA . PHE A 1 124 ? -0.050 -2.773 -7.023 1.00 75.19 124 PHE A CA 1
ATOM 999 C C . PHE A 1 124 ? 0.463 -3.298 -8.371 1.00 75.19 124 PHE A C 1
ATOM 1001 O O . PHE A 1 124 ? 1.665 -3.455 -8.539 1.00 75.19 124 PHE A O 1
ATOM 1008 N N . SER A 1 125 ? -0.412 -3.535 -9.356 1.00 75.12 125 SER A N 1
ATOM 1009 C CA . SER A 1 125 ? -0.045 -4.053 -10.681 1.00 75.12 125 SER A CA 1
ATOM 1010 C C . SER A 1 125 ? -0.289 -3.021 -11.786 1.00 75.12 125 SER A C 1
ATOM 1012 O O . SER A 1 125 ? -1.405 -2.871 -12.285 1.00 75.12 125 SER A O 1
ATOM 1014 N N . TYR A 1 126 ? 0.768 -2.326 -12.220 1.00 73.94 126 TYR A N 1
ATOM 1015 C CA . TYR A 1 126 ? 0.667 -1.277 -13.250 1.00 73.94 126 TYR A CA 1
ATOM 1016 C C . TYR A 1 126 ? 0.446 -1.813 -14.672 1.00 73.94 126 TYR A C 1
ATOM 1018 O O . TYR A 1 126 ? 0.203 -1.036 -15.592 1.00 73.94 126 TYR A O 1
ATOM 1026 N N . SER A 1 127 ? 0.531 -3.127 -14.888 1.00 68.31 127 SER A N 1
ATOM 1027 C CA . SER A 1 127 ? 0.263 -3.751 -16.189 1.00 68.31 127 SER A CA 1
ATOM 1028 C C . SER A 1 127 ? -1.230 -3.924 -16.478 1.00 68.31 127 SER A C 1
ATOM 1030 O O . SER A 1 127 ? -1.599 -4.130 -17.631 1.00 68.31 127 SER A O 1
ATOM 1032 N N . ASN A 1 128 ? -2.093 -3.806 -15.465 1.00 67.75 128 ASN A N 1
ATOM 1033 C CA . ASN A 1 128 ? -3.501 -4.187 -15.583 1.00 67.75 128 ASN A CA 1
ATOM 1034 C C . ASN A 1 128 ? -4.379 -3.155 -16.299 1.00 67.75 128 ASN A C 1
ATOM 1036 O O . ASN A 1 128 ? -5.423 -3.520 -16.838 1.00 67.75 128 ASN A O 1
ATOM 1040 N N . ASN A 1 129 ? -3.987 -1.877 -16.322 1.00 73.75 129 ASN A N 1
ATOM 1041 C CA . ASN A 1 129 ? -4.753 -0.844 -17.013 1.00 73.75 129 ASN A CA 1
ATOM 1042 C C . ASN A 1 129 ? -3.848 0.243 -17.598 1.00 73.75 129 ASN A C 1
ATOM 1044 O O . ASN A 1 129 ? -3.206 0.993 -16.865 1.00 73.75 129 ASN A O 1
ATOM 1048 N N . ALA A 1 130 ? -3.856 0.371 -18.927 1.00 74.19 130 ALA A N 1
ATOM 1049 C CA . ALA A 1 130 ? -3.046 1.348 -19.654 1.00 74.19 130 ALA A CA 1
ATOM 1050 C C . ALA A 1 130 ? -3.417 2.813 -19.370 1.00 74.19 130 ALA A C 1
ATOM 1052 O O . ALA A 1 130 ? -2.623 3.721 -19.602 1.00 74.19 130 ALA A O 1
ATOM 1053 N N . PHE A 1 131 ? -4.628 3.059 -18.869 1.00 77.25 131 PHE A N 1
ATOM 1054 C CA . PHE A 1 131 ? -5.151 4.405 -18.659 1.00 77.25 131 PHE A CA 1
ATOM 1055 C C . PHE A 1 131 ? -4.959 4.929 -17.233 1.00 77.25 131 PHE A C 1
ATOM 1057 O O . PHE A 1 131 ? -5.330 6.076 -16.969 1.00 77.25 131 PHE A O 1
ATOM 1064 N N . THR A 1 132 ? -4.427 4.114 -16.318 1.00 81.31 132 THR A N 1
ATOM 1065 C CA . THR A 1 132 ? -4.189 4.523 -14.930 1.00 81.31 132 THR A CA 1
ATOM 1066 C C . THR A 1 132 ? -2.908 5.346 -14.833 1.00 81.31 132 THR A C 1
ATOM 1068 O O . THR A 1 132 ? -1.828 4.896 -15.217 1.00 81.31 132 THR A O 1
ATOM 1071 N N . THR A 1 133 ? -3.017 6.560 -14.296 1.00 84.81 133 THR A N 1
ATOM 1072 C CA . THR A 1 133 ? -1.873 7.459 -14.097 1.00 84.81 133 THR A CA 1
ATOM 1073 C C . THR A 1 133 ? -1.312 7.352 -12.673 1.00 84.81 133 THR A C 1
ATOM 1075 O O . THR A 1 133 ? -2.054 7.030 -11.743 1.00 84.81 133 THR A O 1
ATOM 1078 N N . PRO A 1 134 ? -0.024 7.685 -12.445 1.00 84.31 134 PRO A N 1
ATOM 1079 C CA . PRO A 1 134 ? 0.545 7.743 -11.095 1.00 84.31 134 PRO A CA 1
ATOM 1080 C C . PRO A 1 134 ? -0.249 8.629 -10.126 1.00 84.31 134 PRO A C 1
ATOM 1082 O O . PRO A 1 134 ? -0.407 8.289 -8.958 1.00 84.31 134 PRO A O 1
ATOM 1085 N N . ALA A 1 135 ? -0.782 9.755 -10.610 1.00 86.62 135 ALA A N 1
ATOM 1086 C CA . ALA A 1 135 ? -1.570 10.668 -9.789 1.00 86.62 135 ALA A CA 1
ATOM 1087 C C . ALA A 1 135 ? -2.854 10.007 -9.263 1.00 86.62 135 ALA A C 1
ATOM 1089 O O . ALA A 1 135 ? -3.185 10.173 -8.092 1.00 86.62 135 ALA A O 1
ATOM 1090 N N . GLN A 1 136 ? -3.544 9.223 -10.099 1.00 86.50 136 GLN A N 1
ATOM 1091 C CA . GLN A 1 136 ? -4.749 8.490 -9.696 1.00 86.50 136 GLN A CA 1
ATOM 1092 C C . GLN A 1 136 ? -4.442 7.482 -8.584 1.00 86.50 136 GLN A C 1
ATOM 1094 O O . GLN A 1 136 ? -5.140 7.470 -7.575 1.00 86.50 136 GLN A O 1
ATOM 1099 N N . ILE A 1 137 ? -3.331 6.746 -8.706 1.00 86.88 137 ILE A N 1
ATOM 1100 C CA . ILE A 1 137 ? -2.864 5.793 -7.687 1.00 86.88 137 ILE A CA 1
ATOM 1101 C C . ILE A 1 137 ? -2.681 6.481 -6.325 1.00 86.88 137 ILE A C 1
ATOM 1103 O O . ILE A 1 137 ? -3.182 6.005 -5.307 1.00 86.88 137 ILE A O 1
ATOM 1107 N N . TYR A 1 138 ? -1.991 7.625 -6.282 1.00 89.50 138 TYR A N 1
ATOM 1108 C CA . TYR A 1 138 ? -1.761 8.327 -5.015 1.00 89.50 138 TYR A CA 1
ATOM 1109 C C . TYR A 1 138 ? -3.028 8.963 -4.440 1.00 89.50 138 TYR A C 1
ATOM 1111 O O . TYR A 1 138 ? -3.207 8.952 -3.222 1.00 89.50 138 TYR A O 1
ATOM 1119 N N . ILE A 1 139 ? -3.925 9.477 -5.286 1.00 89.75 139 ILE A N 1
ATOM 1120 C CA . ILE A 1 139 ? -5.233 9.981 -4.847 1.00 89.75 139 ILE A CA 1
ATOM 1121 C C . ILE A 1 139 ? -6.035 8.854 -4.189 1.00 89.75 139 ILE A C 1
ATOM 1123 O O . ILE A 1 139 ? -6.569 9.038 -3.095 1.00 89.75 139 ILE A O 1
ATOM 1127 N N . GLU A 1 140 ? -6.073 7.673 -4.804 1.00 88.44 140 GLU A N 1
ATOM 1128 C CA . GLU A 1 140 ? -6.742 6.498 -4.245 1.00 88.44 140 GLU A CA 1
ATOM 1129 C C . GLU A 1 140 ? -6.129 6.068 -2.908 1.00 88.44 140 GLU A C 1
ATOM 1131 O O . GLU A 1 140 ? -6.868 5.854 -1.945 1.00 88.44 140 GLU A O 1
ATOM 1136 N N . PHE A 1 141 ? -4.796 6.031 -2.788 1.00 91.38 141 PHE A N 1
ATOM 1137 C CA . PHE A 1 141 ? -4.141 5.752 -1.506 1.00 91.38 141 PHE A CA 1
ATOM 1138 C C . PHE A 1 141 ? -4.554 6.735 -0.409 1.00 91.38 141 PHE A C 1
ATOM 1140 O O . PHE A 1 141 ? -4.853 6.311 0.710 1.00 91.38 141 PHE A O 1
ATOM 1147 N N . ILE A 1 142 ? -4.605 8.032 -0.720 1.00 93.00 142 ILE A N 1
ATOM 1148 C CA . ILE A 1 142 ? -5.013 9.071 0.233 1.00 93.00 142 ILE A CA 1
ATOM 1149 C C . ILE A 1 142 ? -6.468 8.866 0.664 1.00 93.00 142 ILE A C 1
ATOM 1151 O O . ILE A 1 142 ? -6.760 8.908 1.861 1.00 93.00 142 ILE A O 1
ATOM 1155 N N . ILE A 1 143 ? -7.375 8.604 -0.281 1.00 91.81 143 ILE A N 1
ATOM 1156 C CA . ILE A 1 143 ? -8.795 8.370 0.014 1.00 91.81 143 ILE A CA 1
ATOM 1157 C C . ILE A 1 143 ? -8.953 7.151 0.927 1.00 91.81 143 ILE A C 1
ATOM 1159 O O . ILE A 1 143 ? -9.586 7.253 1.980 1.00 91.81 143 ILE A O 1
ATOM 1163 N N . ILE A 1 144 ? -8.339 6.016 0.574 1.00 91.12 144 ILE A N 1
ATOM 1164 C CA . ILE A 1 144 ? -8.422 4.782 1.368 1.00 91.12 144 ILE A CA 1
ATOM 1165 C C . ILE A 1 144 ? -7.856 5.015 2.769 1.00 91.12 144 ILE A C 1
ATOM 1167 O O . ILE A 1 144 ? -8.466 4.597 3.755 1.00 91.12 144 ILE A O 1
ATOM 1171 N N . PHE A 1 145 ? -6.726 5.716 2.880 1.00 94.12 145 PHE A N 1
ATOM 1172 C CA . PHE A 1 145 ? -6.109 6.036 4.162 1.00 94.12 145 PHE A CA 1
ATOM 1173 C C . PHE A 1 145 ? -7.029 6.887 5.047 1.00 94.12 145 PHE A C 1
ATOM 1175 O O . PHE A 1 145 ? -7.306 6.505 6.186 1.00 94.12 145 PHE A O 1
ATOM 1182 N N . ILE A 1 146 ? -7.557 8.001 4.526 1.00 95.12 146 ILE A N 1
ATOM 1183 C CA . ILE A 1 146 ? -8.434 8.909 5.281 1.00 95.12 146 ILE A CA 1
ATOM 1184 C C . ILE A 1 146 ? -9.699 8.182 5.740 1.00 95.12 146 ILE A C 1
ATOM 1186 O O . ILE A 1 146 ? -10.069 8.281 6.915 1.00 95.12 146 ILE A O 1
ATOM 1190 N N . VAL A 1 147 ? -10.345 7.431 4.843 1.00 93.75 147 VAL A N 1
ATOM 1191 C CA . VAL A 1 147 ? -11.574 6.687 5.150 1.00 93.75 147 VAL A CA 1
ATOM 1192 C C . VAL A 1 147 ? -11.303 5.621 6.210 1.00 93.75 147 VAL A C 1
ATOM 1194 O O . VAL A 1 147 ? -12.028 5.557 7.203 1.00 93.75 147 VAL A O 1
ATOM 1197 N N . SER A 1 148 ? -10.232 4.838 6.057 1.00 93.12 148 SER A N 1
ATOM 1198 C CA . SER A 1 148 ? -9.877 3.767 6.996 1.00 93.12 148 SER A CA 1
ATOM 1199 C C . SER A 1 148 ? -9.598 4.317 8.393 1.00 93.12 148 SER A C 1
ATOM 1201 O O . SER A 1 148 ? -10.213 3.884 9.369 1.00 93.12 148 SER A O 1
ATOM 1203 N N . VAL A 1 149 ? -8.711 5.311 8.500 1.00 95.00 149 VAL A N 1
ATOM 1204 C CA . VAL A 1 149 ? -8.321 5.913 9.784 1.00 95.00 149 VAL A CA 1
ATOM 1205 C C . VAL A 1 149 ? -9.531 6.542 10.473 1.00 95.00 149 VAL A C 1
ATOM 1207 O O . VAL A 1 149 ? -9.751 6.304 11.664 1.00 95.00 149 VAL A O 1
ATOM 1210 N N . SER A 1 150 ? -10.348 7.293 9.729 1.00 94.88 150 SER A N 1
ATOM 1211 C CA . SER A 1 150 ? -11.548 7.942 10.267 1.00 94.88 150 SER A CA 1
ATOM 1212 C C . SER A 1 150 ? -12.564 6.912 10.763 1.00 94.88 150 SER A C 1
ATOM 1214 O O . SER A 1 150 ? -12.995 6.977 11.917 1.00 94.88 150 SER A O 1
ATOM 1216 N N . ALA A 1 151 ? -12.908 5.918 9.936 1.00 94.00 151 ALA A N 1
ATOM 1217 C CA . ALA A 1 151 ? -13.870 4.874 10.286 1.00 94.00 151 ALA A CA 1
ATOM 1218 C C . ALA A 1 151 ? -13.416 4.061 11.508 1.00 94.00 151 ALA A C 1
ATOM 1220 O O . ALA A 1 151 ? -14.200 3.840 12.436 1.00 94.00 151 ALA A O 1
ATOM 1221 N N . GLY A 1 152 ? -12.137 3.674 11.549 1.00 93.38 152 GLY A N 1
ATOM 1222 C CA . GLY A 1 152 ? -11.543 2.970 12.683 1.00 93.38 152 GLY A CA 1
ATOM 1223 C C . GLY A 1 152 ? -11.599 3.779 13.973 1.00 93.38 152 GLY A C 1
ATOM 1224 O O . GLY A 1 152 ? -12.010 3.256 15.012 1.00 93.38 152 GLY A O 1
ATOM 1225 N N . TYR A 1 153 ? -11.251 5.066 13.906 1.00 93.81 153 TYR A N 1
ATOM 1226 C CA . TYR A 1 153 ? -11.276 5.951 15.067 1.00 93.81 153 TYR A CA 1
ATOM 1227 C C . TYR A 1 153 ? -12.693 6.105 15.630 1.00 93.81 153 TYR A C 1
ATOM 1229 O O . TYR A 1 153 ? -12.900 5.940 16.835 1.00 93.81 153 TYR A O 1
ATOM 1237 N N . PHE A 1 154 ? -13.686 6.376 14.774 1.00 93.38 154 PHE A N 1
ATOM 1238 C CA . PHE A 1 154 ? -15.076 6.542 15.207 1.00 93.38 154 PHE A CA 1
ATOM 1239 C C . PHE A 1 154 ? -15.666 5.256 15.792 1.00 93.38 154 PHE A C 1
ATOM 1241 O O . PHE A 1 154 ? -16.307 5.308 16.846 1.00 93.38 154 PHE A O 1
ATOM 1248 N N . LYS A 1 155 ? -15.426 4.100 15.159 1.00 91.94 155 LYS A N 1
ATOM 1249 C CA . LYS A 1 155 ? -15.927 2.809 15.647 1.00 91.94 155 LYS A CA 1
ATOM 1250 C C . LYS A 1 155 ? -15.334 2.455 17.009 1.00 91.94 155 LYS A C 1
ATOM 1252 O O . LYS A 1 155 ? -16.089 2.120 17.921 1.00 91.94 155 LYS A O 1
ATOM 1257 N N . LEU A 1 156 ? -14.014 2.584 17.157 1.00 89.94 156 LEU A N 1
ATOM 1258 C CA . LEU A 1 156 ? -13.319 2.267 18.403 1.00 89.94 156 LEU A CA 1
ATOM 1259 C C . LEU A 1 156 ? -13.691 3.242 19.528 1.00 89.94 156 LEU A C 1
ATOM 1261 O O . LEU A 1 156 ? -13.872 2.835 20.675 1.00 89.94 156 LEU A O 1
ATOM 1265 N N . LYS A 1 157 ? -13.867 4.532 19.207 1.00 89.56 157 LYS A N 1
ATOM 1266 C CA . LYS A 1 157 ? -14.383 5.514 20.164 1.00 89.56 157 LYS A CA 1
ATOM 1267 C C . LYS A 1 157 ? -15.765 5.077 20.655 1.00 89.56 157 LYS A C 1
ATOM 1269 O O . LYS A 1 157 ? -15.964 4.937 21.857 1.00 89.56 157 LYS A O 1
ATOM 1274 N N . ARG A 1 158 ? -16.704 4.793 19.745 1.00 87.56 158 ARG A N 1
ATOM 1275 C CA . ARG A 1 158 ? -18.072 4.379 20.099 1.00 87.56 158 ARG A CA 1
ATOM 1276 C C . ARG A 1 158 ? -18.097 3.133 20.990 1.00 87.56 158 ARG A C 1
ATOM 1278 O O . ARG A 1 158 ? -18.827 3.135 21.972 1.00 87.56 158 ARG A O 1
ATOM 1285 N N . SER A 1 159 ? -17.293 2.108 20.703 1.00 83.25 159 SER A N 1
ATOM 1286 C CA . SER A 1 159 ? -17.268 0.885 21.524 1.00 83.25 159 SER A CA 1
ATOM 1287 C C . SER A 1 159 ? -16.782 1.116 22.956 1.00 83.25 159 SER A C 1
ATOM 1289 O O . SER A 1 159 ? -17.211 0.413 23.860 1.00 83.25 159 SER A O 1
ATOM 1291 N N . ILE A 1 160 ? -15.906 2.099 23.182 1.00 80.81 160 ILE A N 1
ATOM 1292 C CA . ILE A 1 160 ? -15.397 2.420 24.524 1.00 80.81 160 ILE A CA 1
ATOM 1293 C C . ILE A 1 160 ? -16.413 3.235 25.335 1.00 80.81 160 ILE A C 1
ATOM 1295 O O . ILE A 1 160 ? -16.486 3.066 26.546 1.00 80.81 160 ILE A O 1
ATOM 1299 N N . TYR A 1 161 ? -17.177 4.123 24.690 1.00 67.81 161 TYR A N 1
ATOM 1300 C CA . TYR A 1 161 ? -18.161 4.972 25.377 1.00 67.81 161 TYR A CA 1
ATOM 1301 C C . TYR A 1 161 ? -19.516 4.292 25.609 1.00 67.81 161 TYR A C 1
ATOM 1303 O O . TYR A 1 161 ? -20.205 4.685 26.535 1.00 67.81 161 TYR A O 1
ATOM 1311 N N . VAL A 1 162 ? -19.906 3.310 24.789 1.00 68.06 162 VAL A N 1
ATOM 1312 C CA . VAL A 1 162 ? -21.172 2.564 24.963 1.00 68.06 162 VAL A CA 1
ATOM 1313 C C . VAL A 1 162 ? -21.047 1.445 26.007 1.00 68.06 162 VAL A C 1
ATOM 1315 O O . VAL A 1 162 ? -22.043 1.051 26.595 1.00 68.06 162 VAL A O 1
ATOM 1318 N N . ASN A 1 163 ? -19.831 0.949 26.256 1.00 56.34 163 ASN A N 1
ATOM 1319 C CA . ASN A 1 163 ? -19.552 -0.084 27.262 1.00 56.34 163 ASN A CA 1
ATOM 1320 C C . ASN A 1 163 ? -19.115 0.500 28.623 1.00 56.34 163 ASN A C 1
ATOM 1322 O O . ASN A 1 163 ? -18.467 -0.192 29.408 1.00 56.34 163 ASN A O 1
ATOM 1326 N N . LYS A 1 164 ? -19.408 1.779 28.874 1.00 47.91 164 LYS A N 1
ATOM 1327 C CA . LYS A 1 164 ? -19.267 2.447 30.172 1.00 47.91 164 LYS A CA 1
ATOM 1328 C C . LYS A 1 164 ? -20.643 2.845 30.666 1.00 47.91 164 LYS A C 1
ATOM 1330 O O . LYS A 1 164 ? -20.835 2.761 31.894 1.00 47.91 164 LYS A O 1
#

Foldseek 3Di:
DPPVVVLVVVLQVQLQVQLVVQLVVLVVVLVVVVVDPPPDPCPDLLQFQAEPSVPCVPPVSVVSVVLSVLSSLLRSLLSLLLVLLCLVVVDNCSSVVVSVCLQPVQCVVCVVVVNNLLRPVCSNGRSRDNYHYPVSSVVSSVVSNVCSSVSSSVSVVVVVVVVD